Protein AF-V4ARK4-F1 (afdb_monomer)

pLDDT: mean 76.51, std 19.65, range [33.97, 95.62]

Sequence (151 aa):
MPAEDIKLPPEPSGKCSKALQDKISSLYEKMRREGLNLNRTIQNRKD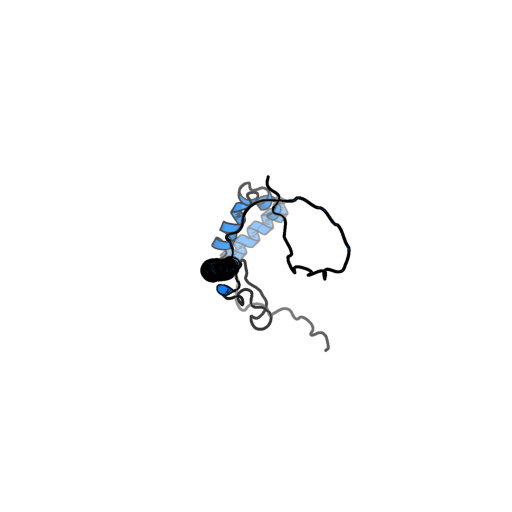FRNPSIYEKLIDFCSIDSHGSNFPTEIYNPYLWSKESYYDELDKVQKKEMEKREKDRKDKTKVNDKKRKSKWDSAPHASSLTTSITGTKSTVISAIGVISKKSK

InterPro domains:
  IPR012479 SAP30-binding protein [PF07818] (8-102)
  IPR012479 SAP30-binding protein [PTHR13464] (2-148)

Foldseek 3Di:
DPPDDDDDDDDDPDDDDPVVVVVVVVVVVCCVPVVDDPVVVLVPDPLSVDPVNVVVVCVVVVPDPQDDPDDVVVPDSPPDDPCNDPVNVVVVVVVVVVVVVVVVVVVVVVVVVVPPDPPPDDDDDDDDDDDDDDDDDPPPDPDPPPDDDDD

Solvent-accessible surface area (backbone atoms only — not comparable to full-atom values): 10185 Å² total; per-residue (Å²): 130,82,82,77,78,86,69,80,78,78,82,77,91,76,81,78,58,67,71,56,53,53,51,51,49,54,52,50,49,41,30,71,75,72,65,54,50,66,68,61,56,48,65,69,33,70,64,67,66,35,77,75,43,53,63,56,48,34,62,74,69,69,52,64,90,70,61,68,97,54,57,63,90,83,48,49,81,74,71,72,54,74,68,73,36,68,74,45,45,51,50,53,52,50,54,52,51,51,50,52,51,49,55,50,56,54,54,54,58,55,52,64,71,70,65,76,59,101,70,89,78,80,81,92,83,82,91,81,89,79,88,84,89,83,90,78,82,84,76,77,72,93,66,89,78,78,80,80,81,78,133

Mean predicted aligned error: 17.78 Å

Structure (mmCIF, N/CA/C/O backbone):
data_AF-V4ARK4-F1
#
_entry.id   AF-V4ARK4-F1
#
loop_
_atom_site.group_PDB
_atom_site.id
_atom_site.type_symbol
_atom_site.label_atom_id
_atom_site.label_alt_id
_atom_site.label_comp_id
_atom_site.label_asym_id
_atom_site.label_entity_id
_atom_site.label_seq_id
_atom_site.pdbx_PDB_ins_code
_atom_site.Cartn_x
_atom_site.Cartn_y
_atom_site.Cartn_z
_atom_site.occupancy
_atom_site.B_iso_or_equiv
_atom_site.auth_seq_id
_atom_site.auth_comp_id
_atom_site.auth_asym_id
_atom_site.auth_atom_id
_atom_site.pdbx_PDB_model_num
ATOM 1 N N . MET A 1 1 ? -24.333 -23.071 -18.839 1.00 45.94 1 MET A N 1
ATOM 2 C CA . MET A 1 1 ? -23.655 -23.392 -17.568 1.00 45.94 1 MET A CA 1
ATOM 3 C C . MET A 1 1 ? -24.565 -22.910 -16.452 1.00 45.94 1 MET A C 1
ATOM 5 O O . MET A 1 1 ? -24.907 -21.732 -16.490 1.00 45.94 1 MET A O 1
ATOM 9 N N . PRO A 1 2 ? -25.064 -23.785 -15.565 1.00 56.28 2 PRO A N 1
ATOM 10 C CA . PRO A 1 2 ? -25.861 -23.343 -14.426 1.00 56.28 2 PRO A CA 1
ATOM 11 C C . PRO A 1 2 ? -24.972 -22.487 -13.513 1.00 56.28 2 PRO A C 1
ATOM 13 O O . PRO A 1 2 ? -23.778 -22.754 -13.392 1.00 56.28 2 PRO A O 1
ATOM 16 N N . ALA A 1 3 ? -25.530 -21.415 -12.954 1.00 61.66 3 ALA A N 1
ATOM 17 C CA . ALA A 1 3 ? -24.822 -20.572 -12.004 1.00 61.66 3 ALA A CA 1
ATOM 18 C C . ALA A 1 3 ? -24.560 -21.400 -10.741 1.00 61.66 3 ALA A C 1
ATOM 20 O O . ALA A 1 3 ? -25.501 -21.783 -10.055 1.00 61.66 3 ALA A O 1
ATOM 21 N N . GLU A 1 4 ? -23.296 -21.731 -10.485 1.00 71.25 4 GLU A N 1
ATOM 22 C CA . GLU A 1 4 ? -22.867 -22.309 -9.214 1.00 71.25 4 GLU A CA 1
ATOM 23 C C . GLU A 1 4 ? -23.285 -21.359 -8.085 1.00 71.25 4 GLU A C 1
ATOM 25 O O . GLU A 1 4 ? -22.892 -20.188 -8.069 1.00 71.25 4 GLU A O 1
ATOM 30 N N . ASP A 1 5 ? -24.112 -21.852 -7.162 1.00 76.44 5 ASP A N 1
ATOM 31 C CA . ASP A 1 5 ? -24.516 -21.109 -5.974 1.00 76.44 5 ASP A CA 1
ATOM 32 C C . ASP A 1 5 ? -23.260 -20.758 -5.167 1.00 76.44 5 ASP A C 1
ATOM 34 O O . ASP A 1 5 ? -22.578 -21.636 -4.632 1.00 76.44 5 ASP A O 1
ATOM 38 N N . ILE A 1 6 ? -22.938 -19.465 -5.079 1.00 79.94 6 ILE A N 1
ATOM 39 C CA . ILE A 1 6 ? -21.785 -18.969 -4.321 1.00 79.94 6 ILE A CA 1
ATOM 40 C C . ILE A 1 6 ? -22.020 -19.281 -2.838 1.00 79.94 6 ILE A C 1
ATOM 42 O O . ILE A 1 6 ? -22.741 -18.569 -2.138 1.00 79.94 6 ILE A O 1
ATOM 46 N N . LYS A 1 7 ? -21.414 -20.366 -2.350 1.00 82.88 7 LYS A N 1
ATOM 47 C CA . LYS A 1 7 ? -21.443 -20.754 -0.936 1.00 82.88 7 LYS A CA 1
ATOM 48 C C . LYS A 1 7 ? -20.324 -20.043 -0.187 1.00 82.88 7 LYS A C 1
ATOM 50 O O . LYS A 1 7 ? -19.176 -20.034 -0.626 1.00 82.88 7 LYS A O 1
ATOM 55 N N . LEU A 1 8 ? -20.667 -19.460 0.960 1.00 84.00 8 LEU A N 1
ATOM 56 C CA . LEU A 1 8 ? -19.674 -18.902 1.872 1.00 84.00 8 LEU A CA 1
ATOM 57 C C . LEU A 1 8 ? -18.724 -20.014 2.347 1.00 84.00 8 LEU A C 1
ATOM 59 O O . LEU A 1 8 ? -19.169 -21.151 2.540 1.00 84.00 8 LEU A O 1
ATOM 63 N N . PRO A 1 9 ? -17.429 -19.709 2.542 1.00 83.75 9 PRO A N 1
ATOM 64 C CA . PRO A 1 9 ? -16.498 -20.671 3.109 1.00 83.75 9 PRO A CA 1
ATOM 65 C C . PRO A 1 9 ? -16.951 -21.087 4.521 1.00 83.75 9 PRO A C 1
ATOM 67 O O . PRO A 1 9 ? -17.575 -20.286 5.225 1.00 83.75 9 PRO A O 1
ATOM 70 N N . PRO A 1 10 ? -16.648 -22.329 4.944 1.00 85.25 10 PRO A N 1
ATOM 71 C CA . PRO A 1 10 ? -16.965 -22.795 6.288 1.00 85.25 10 PRO A CA 1
ATOM 72 C C . PRO A 1 10 ? -16.245 -21.946 7.338 1.00 85.25 10 PRO A C 1
ATOM 74 O O . PRO A 1 10 ? -15.196 -21.355 7.073 1.00 85.25 10 PRO A O 1
ATOM 77 N N . GLU A 1 11 ? -16.810 -21.902 8.543 1.00 83.94 11 GLU A N 1
ATOM 78 C CA . GLU A 1 11 ? -16.213 -21.151 9.641 1.00 83.94 11 GLU A CA 1
ATOM 79 C C . GLU A 1 11 ? -14.778 -21.630 9.923 1.00 83.94 11 GLU A C 1
ATOM 81 O O . GLU A 1 11 ? -14.504 -22.836 9.908 1.00 83.94 11 GLU A O 1
ATOM 86 N N . PRO A 1 12 ? -13.840 -20.702 10.175 1.00 84.31 12 PRO A N 1
ATOM 87 C CA . PRO A 1 12 ? -12.461 -21.060 10.462 1.00 84.31 12 PRO A CA 1
ATOM 88 C C . PRO A 1 12 ? -12.372 -21.894 11.746 1.00 84.31 12 PRO A C 1
ATOM 90 O O . PRO A 1 12 ? -12.995 -21.582 12.761 1.00 84.31 12 PRO A O 1
ATOM 93 N N . SER A 1 13 ? -11.548 -22.943 11.728 1.00 80.50 13 SER A N 1
ATOM 94 C CA . SER A 1 13 ? -11.330 -23.785 12.903 1.00 80.50 13 SER A CA 1
ATOM 95 C C . SER A 1 13 ? -10.489 -23.049 13.950 1.00 80.50 13 SER A C 1
ATOM 97 O O . SER A 1 13 ? -9.318 -22.751 13.710 1.00 80.50 13 SER A O 1
ATOM 99 N N . GLY A 1 14 ? -11.051 -22.799 15.131 1.00 83.25 14 GLY A N 1
ATOM 100 C CA . GLY A 1 14 ? -10.301 -22.296 16.284 1.00 83.25 14 GLY A CA 1
ATOM 101 C C . GLY A 1 14 ? -11.020 -21.194 17.055 1.00 83.25 14 GLY A C 1
ATOM 102 O O . GLY A 1 14 ? -11.975 -20.585 16.587 1.00 83.25 14 GLY A O 1
ATOM 103 N N . LYS A 1 15 ? -10.550 -20.929 18.277 1.00 82.69 15 LYS A N 1
ATOM 104 C CA . LYS A 1 15 ? -11.037 -19.803 19.083 1.00 82.69 15 LYS A CA 1
ATOM 105 C C . LYS A 1 15 ? -10.232 -18.553 18.729 1.00 82.69 15 LYS A C 1
ATOM 107 O O . LYS A 1 15 ? -9.004 -18.592 18.724 1.00 82.69 15 LYS A O 1
ATOM 112 N N . CYS A 1 16 ? -10.917 -17.441 18.468 1.00 84.25 16 CYS A N 1
ATOM 113 C CA . CYS A 1 16 ? -10.270 -16.146 18.255 1.00 84.25 16 CYS A CA 1
ATOM 114 C C . CYS A 1 16 ? -9.452 -15.738 19.498 1.00 84.25 16 CYS A C 1
ATOM 116 O O . CYS A 1 16 ? -9.843 -16.039 20.628 1.00 84.25 16 CYS A O 1
ATOM 118 N N . SER A 1 17 ? -8.333 -15.034 19.311 1.00 92.25 17 SER A N 1
ATOM 119 C CA . SER A 1 17 ? -7.519 -14.516 20.419 1.00 92.25 17 SER A CA 1
ATOM 120 C C . SER A 1 17 ? -8.359 -13.658 21.368 1.00 92.25 17 SER A C 1
ATOM 122 O O . SER A 1 17 ? -9.059 -12.746 20.928 1.00 92.25 17 SER A O 1
ATOM 124 N N . LYS A 1 18 ? -8.257 -13.906 22.680 1.00 93.00 18 LYS A N 1
ATOM 125 C CA . LYS A 1 18 ? -9.021 -13.154 23.686 1.00 93.00 18 LYS A CA 1
ATOM 126 C C . LYS A 1 18 ? -8.704 -11.654 23.646 1.00 93.00 18 LYS A C 1
ATOM 128 O O . LYS A 1 18 ? -9.615 -10.841 23.667 1.00 93.00 18 LYS A O 1
ATOM 133 N N . ALA A 1 19 ? -7.436 -11.293 23.438 1.00 94.69 19 ALA A N 1
ATOM 134 C CA . ALA A 1 19 ? -7.026 -9.897 23.290 1.00 94.69 19 ALA A CA 1
ATOM 135 C C . ALA A 1 19 ? -7.691 -9.205 22.084 1.00 94.69 19 ALA A C 1
ATOM 137 O O . ALA A 1 19 ? -8.042 -8.027 22.158 1.00 94.69 19 ALA A O 1
ATOM 138 N N . LEU A 1 20 ? -7.888 -9.930 20.976 1.00 92.94 20 LEU A N 1
ATOM 139 C CA . LEU A 1 20 ? -8.577 -9.400 19.799 1.00 92.94 20 LEU A CA 1
ATOM 140 C C . LEU A 1 20 ? -10.082 -9.243 20.063 1.00 92.94 20 LEU A C 1
ATOM 142 O O . LEU A 1 20 ? -10.652 -8.206 19.726 1.00 92.94 20 LEU A O 1
ATOM 146 N N . GLN A 1 21 ? -10.706 -10.229 20.711 1.00 94.12 21 GLN A N 1
ATOM 147 C CA . GLN A 1 21 ? -12.116 -10.165 21.107 1.00 94.12 21 GLN A CA 1
ATOM 148 C C . GLN A 1 21 ? -12.391 -8.991 22.057 1.00 94.12 21 GLN A C 1
ATOM 150 O O .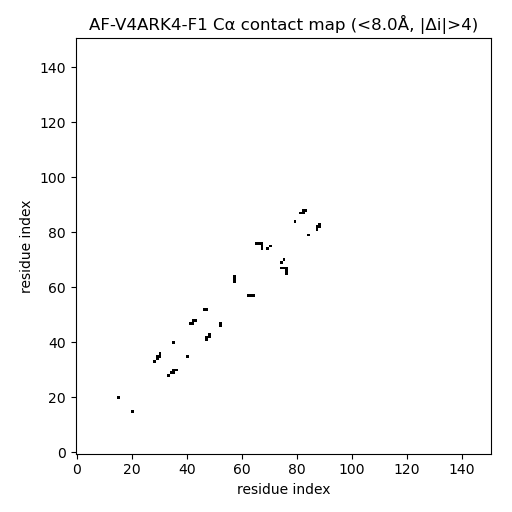 GLN A 1 21 ? -13.347 -8.245 21.842 1.00 94.12 21 GLN A O 1
ATOM 155 N N . ASP A 1 22 ? -11.523 -8.771 23.047 1.00 95.62 22 ASP A N 1
ATOM 156 C CA . ASP A 1 22 ? -11.637 -7.664 24.002 1.00 95.62 22 ASP A CA 1
ATOM 157 C C . ASP A 1 22 ? -11.464 -6.306 23.295 1.00 95.62 22 ASP A C 1
ATOM 159 O O . ASP A 1 22 ? -12.224 -5.362 23.534 1.00 95.62 22 ASP A O 1
ATOM 163 N N . LYS A 1 23 ? -10.510 -6.209 22.354 1.00 94.44 23 LYS A N 1
ATOM 164 C CA . LYS A 1 23 ? -10.297 -5.008 21.527 1.00 94.44 23 LYS A CA 1
ATOM 165 C C . LYS A 1 23 ? -11.539 -4.669 20.703 1.00 94.44 23 LYS A C 1
ATOM 167 O O . LYS A 1 23 ? -11.976 -3.517 20.709 1.00 94.44 23 LYS A O 1
ATOM 172 N N . ILE A 1 24 ? -12.087 -5.654 19.992 1.00 94.06 24 ILE A N 1
ATOM 173 C CA . ILE A 1 24 ? -13.273 -5.473 19.146 1.00 94.06 24 ILE A CA 1
ATOM 174 C C . ILE A 1 24 ? -14.477 -5.095 20.010 1.00 94.06 24 ILE A C 1
ATOM 176 O O . ILE A 1 24 ? -15.165 -4.127 19.690 1.00 94.06 24 ILE A O 1
ATOM 180 N N . SER A 1 25 ? -14.682 -5.787 21.132 1.00 94.00 25 SER A N 1
ATOM 181 C CA . SER A 1 25 ? -15.769 -5.500 22.077 1.00 94.00 25 SER A CA 1
ATOM 182 C C . SER A 1 25 ? -15.694 -4.063 22.599 1.00 94.00 25 SER A C 1
ATOM 184 O O . SER A 1 25 ? -16.676 -3.326 22.529 1.00 94.00 25 SER A O 1
ATOM 186 N N . SER A 1 26 ? -14.507 -3.608 23.018 1.00 93.12 26 SER A N 1
ATOM 187 C CA . SER A 1 26 ? -14.301 -2.234 23.494 1.00 93.12 26 SER A CA 1
ATOM 188 C C . SER A 1 26 ? -14.583 -1.181 22.415 1.00 93.12 26 SER A C 1
ATOM 190 O O . SER A 1 26 ? -15.225 -0.165 22.689 1.00 93.12 26 SER A O 1
ATOM 192 N N . LEU A 1 27 ? -14.133 -1.408 21.175 1.00 91.62 27 LEU A N 1
ATOM 193 C CA . LEU A 1 27 ? -14.416 -0.503 20.054 1.00 91.62 27 LEU A CA 1
ATOM 194 C C . LEU A 1 27 ? -15.912 -0.460 19.725 1.00 91.62 27 LEU A C 1
ATOM 196 O O . LEU A 1 27 ? -16.452 0.619 19.473 1.00 91.62 27 LEU A O 1
ATOM 200 N N . TYR A 1 28 ? -16.583 -1.610 19.766 1.00 92.81 28 TYR A N 1
ATOM 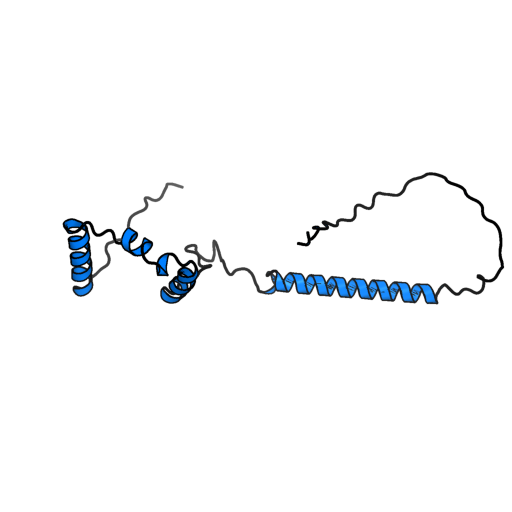201 C CA . TYR A 1 28 ? -18.015 -1.715 19.511 1.00 92.81 28 TYR A CA 1
ATOM 202 C C . TYR A 1 28 ? -18.847 -0.985 20.573 1.00 92.81 28 TYR A C 1
ATOM 204 O O . TYR A 1 28 ? -19.773 -0.244 20.237 1.00 92.81 28 TYR A O 1
ATOM 212 N N . GLU A 1 29 ? -18.490 -1.118 21.850 1.00 94.12 29 GLU A N 1
ATOM 213 C CA . GLU A 1 29 ? -19.144 -0.372 22.928 1.00 94.12 29 GLU A CA 1
ATOM 214 C C . GLU A 1 29 ? -18.988 1.141 22.768 1.00 94.12 29 GLU A C 1
ATOM 216 O O . GLU A 1 29 ? -19.970 1.872 22.904 1.00 94.12 29 GLU A O 1
ATOM 221 N N . LYS A 1 30 ? -17.783 1.620 22.436 1.00 91.12 30 LYS A N 1
ATOM 222 C CA . LYS A 1 30 ? -17.538 3.048 22.168 1.00 91.12 30 LYS A CA 1
ATOM 223 C C . LYS A 1 30 ? -18.346 3.543 20.974 1.00 91.12 30 LYS A C 1
ATOM 225 O O . LYS A 1 30 ? -18.950 4.610 21.042 1.00 91.12 30 LYS A O 1
ATOM 230 N N . MET A 1 31 ? -18.428 2.751 19.905 1.00 92.00 31 MET A N 1
ATOM 231 C CA . MET A 1 31 ? -19.278 3.070 18.755 1.00 92.00 31 MET A CA 1
ATOM 232 C C . MET A 1 31 ? -20.750 3.212 19.169 1.00 92.00 31 MET A C 1
ATOM 234 O O . MET A 1 31 ? -21.401 4.173 18.765 1.00 92.00 31 MET A O 1
ATOM 238 N N . ARG A 1 32 ? -21.269 2.299 20.002 1.00 91.62 32 ARG A N 1
ATOM 239 C CA . ARG A 1 32 ? -22.679 2.311 20.431 1.00 91.62 32 ARG A CA 1
ATOM 240 C C . ARG A 1 32 ? -23.022 3.394 21.451 1.00 91.62 32 ARG A C 1
ATOM 242 O O . ARG A 1 32 ? -24.102 3.966 21.350 1.00 91.62 32 ARG A O 1
ATOM 249 N N . ARG A 1 33 ? -22.165 3.635 22.448 1.00 92.12 33 ARG A N 1
ATOM 250 C CA . ARG A 1 33 ? -22.452 4.576 23.548 1.00 92.12 33 ARG A CA 1
ATOM 251 C C . ARG A 1 33 ? -22.053 6.012 23.227 1.00 92.12 33 ARG A C 1
ATOM 253 O O . ARG A 1 33 ? -22.779 6.932 23.573 1.00 92.12 33 ARG A O 1
ATOM 260 N N . GLU A 1 34 ? -20.895 6.197 22.599 1.00 87.31 34 GLU A N 1
ATOM 261 C CA . GLU A 1 34 ? -20.287 7.516 22.367 1.00 87.31 34 GLU A CA 1
ATOM 262 C C . GLU A 1 34 ? -20.524 8.013 20.931 1.00 87.31 34 GLU A C 1
ATOM 264 O O . GLU A 1 34 ? -20.137 9.127 20.587 1.00 87.31 34 GLU A O 1
ATOM 269 N N . GLY A 1 35 ? -21.139 7.190 20.070 1.00 87.31 35 GLY A N 1
ATOM 270 C CA . GLY A 1 35 ? -21.339 7.513 18.655 1.00 87.31 35 GLY A CA 1
ATOM 271 C C . GLY A 1 35 ? -20.033 7.551 17.853 1.00 87.31 35 GLY A C 1
ATOM 272 O O . GLY A 1 35 ? -19.956 8.222 16.821 1.00 87.31 35 GLY A O 1
ATOM 273 N N . LEU A 1 36 ? -18.985 6.862 18.326 1.00 86.12 36 LEU A N 1
ATOM 274 C CA . LEU A 1 36 ? -17.665 6.857 17.698 1.00 86.12 36 LEU A CA 1
ATOM 275 C C . LEU A 1 36 ? -17.730 6.236 16.293 1.00 86.12 36 LEU A C 1
ATOM 277 O O . LEU A 1 36 ? -17.887 5.027 16.142 1.00 86.12 36 LEU A O 1
ATOM 281 N N . ASN A 1 37 ? -17.531 7.049 15.255 1.00 90.25 37 ASN A N 1
ATOM 282 C CA . ASN A 1 37 ? -17.411 6.573 13.880 1.00 90.25 37 ASN A CA 1
ATOM 283 C C . ASN A 1 37 ? -15.934 6.515 13.465 1.00 90.25 37 ASN A C 1
ATOM 285 O O . ASN A 1 37 ? -15.337 7.540 13.134 1.00 90.25 37 ASN A O 1
ATOM 289 N N . LEU A 1 38 ? -15.362 5.307 13.452 1.00 88.25 38 LEU A N 1
ATOM 290 C CA . LEU A 1 38 ? -13.951 5.081 13.113 1.00 88.25 38 LEU A CA 1
ATOM 291 C C . LEU A 1 38 ? -13.580 5.625 11.730 1.00 88.25 38 LEU A C 1
ATOM 293 O O . LEU A 1 38 ? -12.527 6.240 11.581 1.00 88.25 38 LEU A O 1
ATOM 297 N N . ASN A 1 39 ? -14.453 5.451 10.734 1.00 90.69 39 ASN A N 1
ATOM 298 C CA . ASN A 1 39 ? -14.208 5.939 9.378 1.00 90.69 39 ASN A CA 1
ATOM 299 C C . ASN A 1 39 ? -14.101 7.471 9.372 1.00 90.69 39 ASN A C 1
ATOM 301 O O . ASN A 1 39 ? -13.131 8.034 8.868 1.00 90.69 39 ASN A O 1
ATOM 305 N N . ARG A 1 40 ? -15.024 8.156 10.055 1.00 91.75 40 ARG A N 1
ATOM 306 C CA . ARG A 1 40 ? -14.982 9.615 10.201 1.00 91.75 40 ARG A CA 1
ATOM 307 C C . ARG A 1 40 ? -13.743 10.083 10.959 1.00 91.75 40 ARG A C 1
ATOM 309 O O . ARG A 1 40 ? -13.138 11.083 10.577 1.00 91.75 40 ARG A O 1
ATOM 316 N N . THR A 1 41 ? -13.342 9.366 12.006 1.00 91.44 41 THR A N 1
ATOM 317 C CA . THR A 1 41 ? -12.106 9.654 12.743 1.00 91.44 41 THR A CA 1
ATOM 318 C C . THR A 1 41 ? -10.884 9.549 11.834 1.00 91.44 41 THR A C 1
ATOM 320 O O . THR A 1 41 ? -10.057 10.458 11.844 1.00 91.44 41 THR A O 1
ATOM 323 N N . ILE A 1 42 ? -10.787 8.496 11.017 1.00 90.75 42 ILE A N 1
ATOM 324 C CA . ILE A 1 42 ? -9.684 8.295 10.067 1.00 90.75 42 ILE A CA 1
ATOM 325 C C . ILE A 1 42 ? -9.684 9.394 8.998 1.00 90.75 42 ILE A C 1
ATOM 327 O O . ILE A 1 42 ? -8.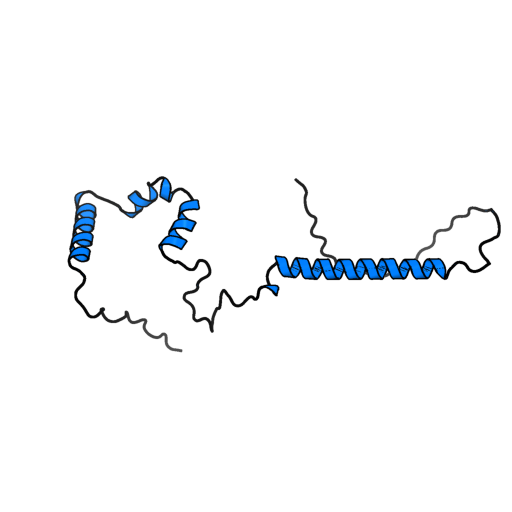668 10.053 8.815 1.00 90.75 42 ILE A O 1
ATOM 331 N N . GLN A 1 43 ? -10.823 9.683 8.367 1.00 91.06 43 GLN A N 1
ATOM 332 C CA . GLN A 1 43 ? -10.931 10.751 7.361 1.00 91.06 43 GLN A CA 1
ATOM 333 C C . GLN A 1 43 ? -10.588 12.143 7.919 1.00 91.06 43 GLN A C 1
ATOM 335 O O . GLN A 1 43 ? -10.112 13.014 7.190 1.00 91.06 43 GLN A O 1
ATOM 340 N N . ASN A 1 44 ? -10.820 12.370 9.216 1.00 92.69 44 ASN A N 1
ATOM 341 C CA . ASN A 1 44 ? -10.519 13.635 9.880 1.00 92.69 44 ASN A CA 1
ATOM 342 C C . ASN A 1 44 ? -9.044 13.836 10.236 1.00 92.69 44 ASN A C 1
ATOM 344 O O . ASN A 1 44 ? -8.654 14.953 10.596 1.00 92.69 44 ASN A O 1
ATOM 348 N N . ARG A 1 45 ? -8.219 12.801 10.112 1.00 93.69 45 ARG A N 1
ATOM 349 C CA . ARG A 1 45 ? -6.786 12.878 10.376 1.00 93.69 45 ARG A CA 1
ATOM 350 C C . ARG A 1 45 ? -6.057 13.604 9.246 1.00 93.69 45 ARG A C 1
ATOM 352 O O . ARG A 1 45 ? -6.324 13.389 8.067 1.00 93.69 45 ARG A O 1
ATOM 359 N N . LYS A 1 46 ? -5.136 14.501 9.606 1.00 93.19 46 LYS A N 1
ATOM 360 C CA . LYS A 1 46 ? -4.392 15.333 8.639 1.00 93.19 46 LYS A CA 1
ATOM 361 C C . LYS A 1 46 ? -3.458 14.488 7.772 1.00 93.19 46 LYS A C 1
ATOM 363 O O . LYS A 1 46 ? -3.361 14.703 6.573 1.00 93.19 46 LYS A O 1
ATOM 368 N N . ASP A 1 47 ? -2.826 13.507 8.395 1.00 90.31 47 ASP A N 1
ATOM 369 C CA . ASP A 1 47 ? -2.003 12.468 7.787 1.00 90.31 47 ASP A CA 1
ATOM 370 C C . ASP A 1 47 ? -2.788 11.623 6.781 1.00 90.31 47 ASP A C 1
ATOM 372 O O . ASP A 1 47 ? -2.270 11.358 5.707 1.00 90.31 47 ASP A O 1
ATOM 376 N N . PHE A 1 48 ? -4.048 11.277 7.065 1.00 91.81 48 PHE A N 1
ATOM 377 C CA . PHE A 1 48 ? -4.875 10.515 6.124 1.00 91.81 48 PHE A CA 1
ATOM 378 C C . PHE A 1 48 ? -5.332 11.348 4.915 1.00 91.81 48 PHE A C 1
ATOM 380 O O . PHE A 1 48 ? -5.520 10.822 3.824 1.00 91.81 48 PHE A O 1
ATOM 387 N N . ARG A 1 49 ? -5.480 12.669 5.085 1.00 91.75 49 ARG A N 1
ATOM 388 C CA . ARG A 1 49 ? -5.791 13.598 3.983 1.00 91.75 49 ARG A CA 1
ATOM 389 C C . ARG A 1 49 ? -4.599 13.892 3.073 1.00 91.75 49 ARG A C 1
ATOM 391 O O . ARG A 1 49 ? -4.794 14.482 2.016 1.00 91.75 49 ARG A O 1
ATOM 398 N N . ASN A 1 50 ? -3.384 13.542 3.485 1.00 92.75 50 ASN A N 1
ATOM 399 C CA . ASN A 1 50 ? -2.191 13.746 2.679 1.00 92.75 50 ASN A CA 1
ATOM 400 C C . ASN A 1 50 ? -2.078 12.618 1.640 1.00 92.75 50 ASN A C 1
ATOM 402 O O . ASN A 1 50 ? -1.857 11.481 2.047 1.00 92.75 50 ASN A O 1
ATOM 406 N N . PRO A 1 51 ? -2.146 12.892 0.325 1.00 90.19 51 PRO A N 1
ATOM 407 C CA . PRO A 1 51 ? -2.055 11.851 -0.699 1.00 90.19 51 PRO A CA 1
ATOM 408 C C . PRO A 1 51 ? -0.796 10.977 -0.593 1.00 90.19 51 PRO A C 1
ATOM 410 O O . PRO A 1 51 ? -0.854 9.796 -0.921 1.00 90.19 51 PRO A O 1
ATOM 413 N N . SER A 1 52 ? 0.321 11.504 -0.070 1.00 92.44 52 SER A N 1
ATOM 414 C CA . SER A 1 52 ? 1.553 10.717 0.099 1.00 92.44 52 SER A CA 1
ATOM 415 C C . SER A 1 52 ? 1.496 9.676 1.224 1.00 92.44 52 SER A C 1
ATOM 417 O O . SER A 1 52 ? 2.438 8.902 1.389 1.00 92.44 52 SER A O 1
ATOM 419 N N . ILE A 1 53 ? 0.405 9.615 1.998 1.00 92.88 53 ILE A N 1
ATOM 420 C CA . ILE A 1 53 ? 0.190 8.542 2.976 1.00 92.88 53 ILE A CA 1
ATOM 421 C C . ILE A 1 53 ? -0.061 7.193 2.303 1.00 92.88 53 ILE A C 1
ATOM 423 O O . ILE A 1 53 ? 0.285 6.172 2.888 1.00 92.88 53 ILE A O 1
ATOM 427 N N . TYR A 1 54 ? -0.631 7.177 1.091 1.00 89.50 54 TYR A N 1
ATOM 428 C CA . TYR A 1 54 ? -0.969 5.932 0.401 1.00 89.50 54 TYR A CA 1
ATOM 429 C C . TYR A 1 54 ? 0.270 5.106 0.072 1.00 89.50 54 TYR A C 1
ATOM 431 O O . TYR A 1 54 ? 0.259 3.916 0.353 1.00 89.50 54 TYR A O 1
ATOM 439 N N . GLU A 1 55 ? 1.354 5.736 -0.390 1.00 91.44 55 GLU A N 1
ATOM 440 C CA . GLU A 1 55 ? 2.646 5.063 -0.608 1.00 91.44 55 GLU A CA 1
ATOM 441 C C . GLU A 1 55 ? 3.107 4.328 0.658 1.00 91.44 55 GLU A C 1
ATOM 443 O O . GLU A 1 55 ? 3.395 3.136 0.643 1.00 91.44 55 GLU A O 1
ATOM 448 N N . LYS A 1 56 ? 3.035 5.003 1.813 1.00 92.56 56 LYS A N 1
ATOM 449 C CA . LYS A 1 56 ? 3.411 4.398 3.099 1.00 92.56 56 LYS A CA 1
ATOM 450 C C . LYS A 1 56 ? 2.482 3.262 3.516 1.00 92.56 56 LYS A C 1
ATOM 452 O O . LYS A 1 56 ? 2.924 2.341 4.194 1.00 92.56 56 LYS A O 1
ATOM 457 N N . LEU A 1 57 ? 1.192 3.352 3.193 1.00 91.19 57 LEU A N 1
ATOM 458 C CA . LEU A 1 57 ? 0.219 2.304 3.503 1.00 91.19 57 LEU A CA 1
ATOM 459 C C . LEU A 1 57 ? 0.417 1.077 2.615 1.00 91.19 57 LEU A C 1
ATOM 461 O O . LEU A 1 57 ? 0.284 -0.037 3.114 1.00 91.19 57 LEU A O 1
ATOM 465 N N . ILE A 1 58 ? 0.750 1.279 1.340 1.00 91.12 58 ILE A N 1
ATOM 466 C CA . ILE A 1 58 ? 1.107 0.206 0.408 1.00 91.12 58 ILE A CA 1
ATOM 467 C C . ILE A 1 58 ? 2.324 -0.544 0.959 1.00 91.12 58 ILE A C 1
ATOM 469 O O . ILE A 1 58 ? 2.241 -1.757 1.155 1.00 91.12 58 ILE A O 1
ATOM 473 N N . ASP A 1 59 ? 3.381 0.184 1.331 1.00 91.62 59 ASP A N 1
ATOM 474 C CA . ASP A 1 59 ? 4.591 -0.394 1.926 1.00 91.62 59 ASP A CA 1
ATOM 475 C C . ASP A 1 59 ? 4.295 -1.129 3.244 1.00 91.62 59 ASP A C 1
ATOM 477 O O . ASP A 1 59 ? 4.676 -2.286 3.432 1.00 91.62 59 ASP A O 1
ATOM 481 N N . PHE A 1 60 ? 3.577 -0.479 4.166 1.00 92.81 60 PHE A N 1
ATOM 482 C CA . PHE A 1 60 ? 3.277 -1.028 5.492 1.00 92.81 60 PHE A CA 1
ATOM 483 C C . PHE A 1 60 ? 2.416 -2.294 5.428 1.00 92.81 60 PHE A C 1
ATOM 485 O O . PHE A 1 60 ? 2.655 -3.243 6.174 1.00 92.81 60 PHE A O 1
ATOM 492 N N . CYS A 1 61 ? 1.420 -2.316 4.543 1.00 92.19 61 CYS A N 1
ATOM 493 C CA . CYS A 1 61 ? 0.542 -3.467 4.353 1.00 92.19 61 CYS A CA 1
ATOM 494 C C . CYS A 1 61 ? 1.123 -4.504 3.380 1.00 92.19 61 CYS A C 1
ATOM 496 O O . CYS A 1 61 ? 0.468 -5.518 3.143 1.00 92.19 61 CYS A O 1
ATOM 498 N N . SER A 1 62 ? 2.319 -4.263 2.821 1.00 91.06 62 SER A N 1
ATOM 499 C CA . SER A 1 62 ? 2.943 -5.115 1.798 1.00 91.06 62 SER A CA 1
ATOM 500 C C . SER A 1 62 ? 1.995 -5.398 0.627 1.00 91.06 62 SER A C 1
ATOM 502 O O . SER A 1 62 ? 1.873 -6.530 0.160 1.00 91.06 62 SER A O 1
ATOM 504 N N . ILE A 1 63 ? 1.271 -4.362 0.197 1.00 90.38 63 ILE A N 1
ATOM 505 C CA . ILE A 1 63 ? 0.312 -4.458 -0.901 1.00 90.38 63 ILE A CA 1
ATOM 506 C C . ILE A 1 63 ? 1.079 -4.366 -2.212 1.00 90.38 63 ILE A C 1
ATOM 508 O O . ILE A 1 63 ? 1.852 -3.439 -2.431 1.00 90.38 63 ILE A O 1
ATOM 512 N N . ASP A 1 64 ? 0.811 -5.305 -3.109 1.00 89.44 64 ASP A N 1
ATOM 513 C CA . ASP A 1 64 ? 1.247 -5.179 -4.487 1.00 89.44 64 ASP A CA 1
ATOM 514 C C . ASP A 1 64 ? 0.336 -4.186 -5.234 1.00 89.44 64 ASP A C 1
ATOM 516 O O . ASP A 1 64 ? -0.848 -4.456 -5.449 1.00 89.44 64 ASP A O 1
ATOM 520 N N . SER A 1 65 ? 0.887 -3.036 -5.634 1.00 85.00 65 SER A N 1
ATOM 521 C CA . SER A 1 65 ? 0.160 -1.969 -6.334 1.00 85.00 65 SER A CA 1
ATOM 522 C C . SER A 1 65 ? -0.297 -2.352 -7.742 1.00 85.00 65 SER A C 1
ATOM 524 O O . SER A 1 65 ? -1.298 -1.815 -8.221 1.00 85.00 65 SER A O 1
ATOM 526 N N . HIS A 1 66 ? 0.395 -3.288 -8.391 1.00 84.50 66 HIS A N 1
ATOM 527 C CA . HIS A 1 66 ? 0.005 -3.823 -9.697 1.00 84.50 66 HIS A CA 1
ATOM 528 C C . HIS A 1 66 ? -0.588 -5.229 -9.585 1.00 84.50 66 HIS A C 1
ATOM 530 O O . HIS A 1 66 ? -0.943 -5.826 -10.600 1.00 84.50 66 HIS A O 1
ATOM 536 N N . GLY A 1 67 ? -0.712 -5.752 -8.364 1.00 87.50 67 GLY A N 1
ATOM 537 C CA . GLY A 1 67 ? -1.204 -7.090 -8.094 1.00 87.50 67 GLY A CA 1
ATOM 538 C C . GLY A 1 67 ? -2.631 -7.304 -8.585 1.00 87.50 67 GLY A C 1
ATOM 539 O O . GLY A 1 67 ? -3.437 -6.380 -8.716 1.00 87.50 67 GLY A O 1
ATOM 540 N N . SER A 1 68 ? -2.961 -8.564 -8.846 1.00 88.81 68 SER A N 1
ATOM 5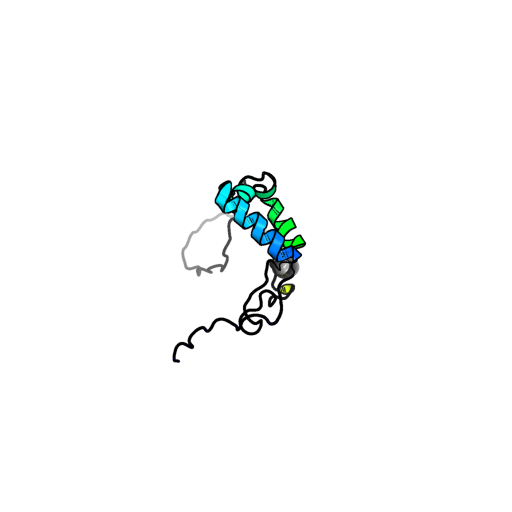41 C CA . SER A 1 68 ? -4.306 -8.966 -9.233 1.00 88.81 68 SER A CA 1
ATOM 542 C C . SER A 1 68 ? -4.794 -10.123 -8.379 1.00 88.81 68 SER A C 1
ATOM 544 O O . SER A 1 68 ? -4.018 -10.996 -8.005 1.00 88.81 68 SER A O 1
ATOM 546 N N . ASN A 1 69 ? -6.102 -10.146 -8.113 1.00 90.19 69 ASN A N 1
ATOM 547 C CA . ASN A 1 69 ? -6.766 -11.299 -7.501 1.00 90.19 69 ASN A CA 1
ATOM 548 C C . ASN A 1 69 ? -7.079 -12.403 -8.530 1.00 90.19 69 ASN A C 1
ATOM 550 O O . ASN A 1 69 ? -7.627 -13.441 -8.164 1.00 90.19 69 ASN A O 1
ATOM 554 N N . PHE A 1 70 ? -6.779 -12.181 -9.814 1.00 87.75 70 PHE A N 1
ATOM 555 C CA . PHE A 1 70 ? -6.944 -13.190 -10.854 1.00 87.75 70 PHE A CA 1
ATOM 556 C C . PHE A 1 70 ? -5.741 -14.144 -10.906 1.00 87.75 70 PHE A C 1
ATOM 558 O O . PHE A 1 70 ? -4.609 -13.716 -10.671 1.00 87.75 70 PHE A O 1
ATOM 565 N N . PRO A 1 71 ? -5.957 -15.425 -11.265 1.00 88.62 71 PRO A N 1
ATOM 566 C CA . PRO A 1 71 ? -4.871 -16.331 -11.613 1.00 88.62 71 PRO A CA 1
ATOM 567 C C . PRO A 1 71 ? -4.008 -15.741 -12.731 1.00 88.62 71 PRO A C 1
ATOM 569 O O . PRO A 1 71 ? -4.531 -15.163 -13.687 1.00 88.62 71 PRO A O 1
ATOM 572 N N . THR A 1 72 ? -2.696 -15.952 -12.652 1.00 86.50 72 THR A N 1
ATOM 573 C CA . THR A 1 72 ? -1.723 -15.463 -13.645 1.00 86.50 72 THR A CA 1
ATOM 574 C C . THR A 1 72 ? -1.961 -16.019 -15.049 1.00 86.50 72 THR A C 1
ATOM 576 O O . THR A 1 72 ? -1.578 -15.383 -16.026 1.00 86.50 72 THR A O 1
ATOM 579 N N . GLU A 1 73 ? -2.627 -17.171 -15.157 1.00 88.88 73 GLU A N 1
ATOM 580 C CA . GLU A 1 73 ? -3.080 -17.761 -16.422 1.00 88.88 73 GLU A CA 1
ATOM 581 C C . GLU A 1 73 ? -4.125 -16.891 -17.137 1.00 88.88 73 GLU A C 1
ATOM 583 O O . GLU A 1 73 ? -4.157 -16.846 -18.364 1.00 88.88 73 GLU A O 1
ATOM 588 N N . ILE A 1 74 ? -4.974 -16.192 -16.374 1.00 89.12 74 ILE A N 1
ATOM 589 C CA . ILE A 1 74 ? -6.046 -15.335 -16.901 1.00 89.12 74 ILE A CA 1
ATOM 590 C C . ILE A 1 74 ? -5.532 -13.910 -17.088 1.00 89.12 74 ILE A C 1
ATOM 592 O O . ILE A 1 74 ? -5.794 -13.274 -18.108 1.00 89.12 74 ILE A O 1
ATOM 596 N N . TYR A 1 75 ? -4.816 -13.395 -16.090 1.00 87.12 75 TYR A N 1
ATOM 597 C CA . TYR A 1 75 ? -4.275 -12.048 -16.127 1.00 87.12 75 TYR A CA 1
ATOM 598 C C . TYR A 1 75 ? -2.982 -11.974 -15.326 1.00 87.12 75 TYR A C 1
ATOM 600 O O . TYR A 1 75 ? -2.974 -12.143 -14.108 1.00 87.12 75 TYR A O 1
ATOM 608 N N . ASN A 1 76 ? -1.888 -11.678 -16.026 1.00 88.12 76 ASN A N 1
ATOM 609 C CA . ASN A 1 76 ? -0.597 -11.421 -15.413 1.00 88.12 76 ASN A CA 1
ATOM 610 C C . ASN A 1 76 ? -0.223 -9.938 -15.596 1.00 88.12 76 ASN A C 1
ATOM 612 O O . ASN A 1 76 ? 0.190 -9.550 -16.692 1.00 88.12 76 ASN A O 1
ATOM 616 N N . PRO A 1 77 ? -0.318 -9.114 -14.536 1.00 87.81 77 PRO A N 1
ATOM 617 C CA . PRO A 1 77 ? 0.113 -7.714 -14.566 1.00 87.81 77 PRO A CA 1
ATOM 618 C C . PRO A 1 77 ? 1.579 -7.532 -14.986 1.00 87.81 77 PRO A C 1
ATOM 620 O O . PRO A 1 77 ? 1.951 -6.500 -15.537 1.00 87.81 77 PRO A O 1
ATOM 623 N N . TYR A 1 78 ? 2.402 -8.557 -14.765 1.00 87.19 78 TYR A N 1
ATOM 624 C CA . TYR A 1 78 ? 3.847 -8.558 -14.983 1.00 87.19 78 TYR A CA 1
ATOM 625 C C . TYR A 1 78 ? 4.268 -9.253 -16.276 1.00 87.19 78 TYR A C 1
ATOM 627 O O . TYR A 1 78 ? 5.431 -9.618 -16.437 1.00 87.19 78 TYR A O 1
ATOM 635 N N . LEU A 1 79 ? 3.332 -9.467 -17.202 1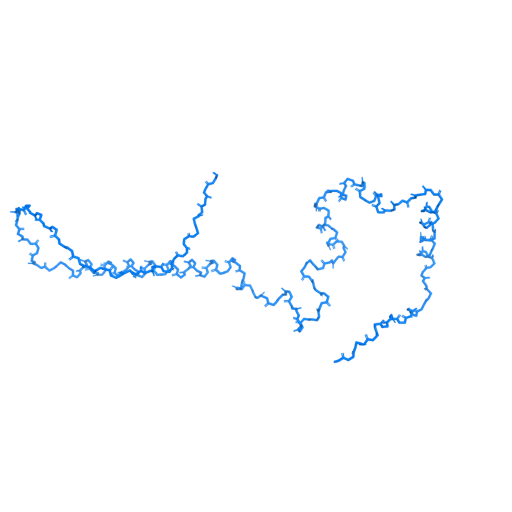.00 89.00 79 LEU A N 1
ATOM 636 C CA . LEU A 1 79 ? 3.615 -10.156 -18.460 1.00 89.00 79 LEU A CA 1
ATOM 637 C C . LEU A 1 79 ? 4.616 -9.393 -19.343 1.00 89.00 79 LEU A C 1
ATOM 639 O O . LEU A 1 79 ? 5.335 -9.998 -20.137 1.00 89.00 79 LEU A O 1
ATOM 643 N N . TRP A 1 80 ? 4.656 -8.066 -19.223 1.00 87.38 80 TRP A N 1
ATOM 644 C CA . TRP A 1 80 ? 5.486 -7.216 -20.066 1.00 87.38 80 TRP A CA 1
ATOM 645 C C . TRP A 1 80 ? 6.954 -7.252 -19.637 1.00 87.38 80 TRP A C 1
ATOM 647 O O . TRP A 1 80 ? 7.309 -6.863 -18.520 1.00 87.38 80 TRP A O 1
ATOM 657 N N . SER A 1 81 ? 7.820 -7.676 -20.563 1.00 86.75 81 SER A N 1
ATOM 658 C CA . SER A 1 81 ? 9.273 -7.622 -20.401 1.00 86.75 81 SER A CA 1
ATOM 659 C C . SER A 1 81 ? 9.783 -6.184 -20.467 1.00 86.75 81 SER A C 1
ATOM 661 O O . SER A 1 81 ? 9.115 -5.292 -20.995 1.00 86.75 81 SER A O 1
ATOM 663 N N . LYS A 1 82 ? 11.010 -5.956 -19.982 1.00 87.38 82 LYS A N 1
ATOM 664 C CA . LYS A 1 82 ? 11.638 -4.628 -19.974 1.00 87.38 82 LYS A CA 1
ATOM 665 C C . LYS A 1 82 ? 11.670 -3.972 -21.365 1.00 87.38 82 LYS A C 1
ATOM 667 O O . LYS A 1 82 ? 11.516 -2.758 -21.456 1.00 87.38 82 LYS A O 1
ATOM 672 N N . GLU A 1 83 ? 11.811 -4.753 -22.439 1.00 88.19 83 GLU A N 1
ATOM 673 C CA . GLU A 1 83 ? 11.829 -4.213 -23.807 1.00 88.19 83 GLU A CA 1
ATOM 674 C C . GLU A 1 83 ? 10.489 -3.614 -24.248 1.00 88.19 83 GLU A C 1
ATOM 676 O O . GLU A 1 83 ? 10.453 -2.799 -25.166 1.00 88.19 83 GLU A O 1
ATOM 681 N N . SER A 1 84 ? 9.392 -4.004 -23.599 1.00 90.00 84 SER A N 1
ATOM 682 C CA . SER A 1 84 ? 8.047 -3.534 -23.935 1.00 90.00 84 SER A CA 1
ATOM 683 C C . SER A 1 84 ? 7.712 -2.176 -23.312 1.00 90.00 84 SER A C 1
ATOM 685 O O . SER A 1 84 ? 6.706 -1.564 -23.668 1.00 90.00 84 SER A O 1
ATOM 687 N N . TYR A 1 85 ? 8.535 -1.692 -22.376 1.00 90.50 85 TYR A N 1
ATOM 688 C CA . TYR A 1 85 ? 8.313 -0.410 -21.717 1.00 90.50 85 TYR A CA 1
ATOM 689 C C . TYR A 1 85 ? 8.777 0.747 -22.599 1.00 90.50 85 TYR A C 1
ATOM 691 O O . TYR A 1 85 ? 9.732 0.639 -23.373 1.00 90.50 85 TYR A O 1
ATOM 699 N N . TYR A 1 86 ? 8.107 1.885 -22.427 1.00 93.81 86 TYR A N 1
ATOM 700 C CA . TYR A 1 86 ? 8.321 3.105 -23.203 1.00 93.81 86 TYR A CA 1
ATOM 701 C C . TYR A 1 86 ? 9.803 3.475 -23.365 1.00 93.81 86 TYR A C 1
ATOM 703 O O . TYR A 1 86 ? 10.245 3.749 -24.478 1.00 93.81 86 TYR A O 1
ATOM 711 N N . ASP A 1 87 ? 10.576 3.434 -22.278 1.00 93.31 87 ASP A N 1
ATOM 712 C CA . ASP A 1 87 ? 11.978 3.857 -22.290 1.00 93.31 87 ASP A CA 1
ATOM 713 C C . ASP A 1 87 ? 12.856 3.001 -23.212 1.00 93.31 87 ASP A C 1
ATOM 715 O O . ASP A 1 87 ? 13.774 3.522 -23.845 1.00 93.31 87 ASP A O 1
ATOM 719 N N . GLU A 1 88 ? 12.606 1.692 -23.298 1.00 93.50 88 GLU A N 1
ATOM 720 C CA . GLU A 1 88 ? 13.374 0.806 -24.180 1.00 93.50 88 GLU A CA 1
ATOM 721 C C . GLU A 1 88 ? 12.913 0.935 -25.636 1.00 93.50 88 GLU A C 1
ATOM 723 O O . GLU A 1 88 ? 13.750 1.003 -26.541 1.00 93.50 88 GLU A O 1
ATOM 728 N N . LEU A 1 89 ? 11.605 1.079 -25.871 1.00 93.81 89 LEU A N 1
ATOM 729 C CA . LEU A 1 89 ? 11.060 1.328 -27.209 1.00 93.81 89 LEU A CA 1
ATOM 730 C C . LEU A 1 89 ? 11.588 2.641 -27.810 1.00 93.81 89 LEU A C 1
ATOM 732 O O . LEU A 1 89 ? 12.029 2.660 -28.962 1.00 93.81 89 LEU A O 1
ATOM 736 N N . ASP A 1 90 ? 11.614 3.723 -27.027 1.00 94.94 90 ASP A N 1
ATOM 737 C CA . ASP A 1 90 ? 12.143 5.026 -27.452 1.00 94.94 90 ASP A CA 1
ATOM 738 C C . ASP A 1 90 ? 13.642 4.947 -27.789 1.00 94.94 90 ASP A C 1
ATOM 740 O O . ASP A 1 90 ? 14.088 5.494 -28.802 1.00 94.94 90 ASP A O 1
ATOM 744 N N . LYS A 1 91 ? 14.435 4.200 -27.005 1.00 94.38 91 LYS A N 1
ATOM 745 C CA . LYS A 1 91 ? 15.859 3.964 -27.310 1.00 94.38 91 LYS A CA 1
ATOM 746 C C . LYS A 1 91 ? 16.047 3.220 -28.628 1.00 94.38 91 LYS A C 1
ATOM 748 O O . LYS A 1 91 ? 16.889 3.625 -29.435 1.00 94.38 91 LYS A O 1
ATOM 753 N N . VAL A 1 92 ? 15.293 2.142 -28.849 1.00 93.31 92 VAL A N 1
ATOM 754 C CA . VAL A 1 92 ? 15.375 1.348 -30.085 1.00 93.31 92 VAL A CA 1
ATOM 755 C C . VAL A 1 92 ? 14.997 2.210 -31.289 1.00 93.31 92 VAL A C 1
ATOM 757 O O . VAL A 1 92 ? 15.756 2.264 -32.260 1.00 93.31 92 VAL A O 1
ATOM 760 N N . GLN A 1 93 ? 13.900 2.963 -31.190 1.00 93.19 93 GLN A N 1
ATOM 761 C CA . GLN A 1 93 ? 13.438 3.848 -32.257 1.00 93.19 93 GLN A CA 1
ATOM 762 C C . GLN A 1 93 ? 14.459 4.951 -32.571 1.00 93.19 93 GLN A C 1
ATOM 764 O O . GLN A 1 93 ? 14.794 5.171 -33.737 1.00 93.19 93 GLN A O 1
ATOM 769 N N . LYS A 1 94 ? 15.015 5.618 -31.551 1.00 93.75 94 LYS A N 1
ATOM 770 C CA . LYS A 1 94 ? 16.060 6.641 -31.736 1.00 93.75 94 LYS A CA 1
ATOM 771 C C . LYS A 1 94 ? 17.302 6.078 -32.417 1.00 93.75 94 LYS A C 1
ATOM 773 O O . LYS A 1 94 ? 17.814 6.691 -33.353 1.00 93.75 94 LYS A O 1
ATOM 778 N N . LYS A 1 95 ? 17.761 4.902 -31.986 1.00 94.12 95 LYS A N 1
ATOM 779 C CA . LYS A 1 95 ? 18.935 4.232 -32.559 1.00 94.12 95 LYS A CA 1
ATOM 780 C C . LYS A 1 95 ? 18.720 3.864 -34.028 1.00 94.12 95 LYS A C 1
ATOM 782 O O . LYS A 1 95 ? 19.627 4.027 -34.846 1.00 94.12 95 LYS A O 1
ATOM 787 N N . GLU A 1 96 ? 17.530 3.384 -34.379 1.00 92.31 96 GLU A N 1
ATOM 788 C CA . GLU A 1 96 ? 17.183 3.078 -35.767 1.00 92.31 96 GLU A CA 1
ATOM 789 C C . GLU A 1 96 ? 17.121 4.345 -36.634 1.00 92.31 96 GLU A C 1
ATOM 791 O O . GLU A 1 96 ? 17.678 4.373 -37.738 1.00 92.31 96 GLU A O 1
ATOM 796 N N . MET A 1 97 ? 16.521 5.418 -36.113 1.00 90.12 97 MET A N 1
ATOM 797 C CA . MET A 1 97 ? 16.454 6.714 -36.792 1.00 90.12 97 MET A CA 1
ATOM 798 C C . MET A 1 97 ? 17.845 7.299 -37.049 1.00 90.12 97 MET A C 1
ATOM 800 O O . MET A 1 97 ? 18.131 7.730 -38.167 1.00 90.12 97 MET A O 1
ATOM 804 N N . GLU A 1 98 ? 18.735 7.262 -36.056 1.00 91.88 98 GLU A N 1
ATOM 805 C CA . GLU A 1 98 ? 20.114 7.736 -36.192 1.00 91.88 98 GLU A CA 1
ATOM 806 C C . GLU A 1 98 ? 20.895 6.927 -37.238 1.00 91.88 98 GLU A C 1
ATOM 808 O O . GLU A 1 98 ? 21.583 7.499 -38.090 1.00 91.88 98 GLU A O 1
ATOM 813 N N . LYS A 1 99 ? 20.739 5.596 -37.236 1.00 91.75 99 LYS A N 1
ATOM 814 C CA . LYS A 1 99 ? 21.349 4.726 -38.250 1.00 91.75 99 LYS A CA 1
ATOM 815 C C . LYS A 1 99 ? 20.869 5.096 -39.658 1.00 91.75 99 LYS A C 1
ATOM 817 O O . LYS A 1 99 ? 21.686 5.249 -40.564 1.00 91.75 99 LYS A O 1
ATOM 822 N N . ARG A 1 100 ? 19.562 5.306 -39.841 1.00 89.25 100 ARG A N 1
ATOM 823 C CA . ARG A 1 100 ? 18.973 5.669 -41.141 1.00 89.25 100 ARG A CA 1
ATOM 824 C C . ARG A 1 100 ? 19.402 7.059 -41.619 1.00 89.25 100 ARG A C 1
ATOM 826 O O . ARG A 1 100 ? 19.660 7.245 -42.809 1.00 89.25 100 ARG A O 1
ATOM 833 N N . GLU A 1 101 ? 19.494 8.027 -40.711 1.00 87.56 101 GLU A N 1
ATOM 834 C CA . GLU A 1 101 ? 20.019 9.372 -40.981 1.00 87.56 101 GLU A CA 1
ATOM 835 C C . GLU A 1 101 ? 21.487 9.319 -41.433 1.00 87.56 101 GLU A C 1
ATOM 837 O O . GLU A 1 101 ? 21.849 9.950 -42.434 1.00 87.56 101 GLU A O 1
ATOM 842 N N . LYS A 1 102 ? 22.321 8.522 -40.750 1.00 86.88 102 LYS A N 1
ATOM 843 C CA . LYS A 1 102 ? 23.730 8.314 -41.112 1.00 86.88 102 LYS A CA 1
ATOM 844 C C . LYS A 1 102 ? 23.869 7.676 -42.494 1.00 86.88 102 LYS A C 1
ATOM 846 O O . LYS A 1 102 ? 24.570 8.226 -43.342 1.00 86.88 102 LYS A O 1
ATOM 851 N N . ASP A 1 103 ? 23.125 6.604 -42.759 1.00 85.19 103 ASP A N 1
ATOM 852 C CA . ASP A 1 103 ? 23.129 5.926 -44.060 1.00 85.19 103 ASP A CA 1
ATOM 853 C C . ASP A 1 103 ? 22.657 6.856 -45.191 1.00 85.19 103 ASP A C 1
ATOM 855 O O . ASP A 1 103 ? 23.195 6.822 -46.303 1.00 85.19 103 ASP A O 1
ATOM 859 N N . ARG A 1 104 ? 21.670 7.728 -44.925 1.00 82.56 104 ARG A N 1
ATOM 860 C CA . ARG A 1 104 ? 21.229 8.749 -45.886 1.00 82.56 104 ARG A CA 1
ATOM 861 C C . ARG A 1 104 ? 22.346 9.749 -46.165 1.00 82.56 104 ARG A C 1
ATOM 863 O O . ARG A 1 104 ? 22.629 10.000 -47.333 1.00 82.56 104 ARG A O 1
ATOM 870 N N . LYS A 1 105 ? 22.987 10.289 -45.123 1.00 79.00 105 LYS A N 1
ATOM 871 C CA . LYS A 1 105 ? 24.076 11.274 -45.240 1.00 79.00 105 LYS A CA 1
ATOM 872 C C . LYS A 1 105 ? 25.293 10.705 -45.972 1.00 79.00 105 LYS A C 1
ATOM 874 O O . LYS A 1 105 ? 25.919 11.415 -46.761 1.00 79.00 105 LYS A O 1
ATOM 879 N N . ASP A 1 106 ? 25.616 9.439 -45.742 1.00 74.00 106 ASP A N 1
ATOM 880 C CA . ASP A 1 106 ? 26.735 8.775 -46.407 1.00 74.00 106 ASP A CA 1
ATOM 881 C C . ASP A 1 106 ? 26.415 8.461 -47.881 1.00 74.00 106 ASP A C 1
ATOM 883 O O . ASP A 1 106 ? 27.273 8.662 -48.744 1.00 74.00 106 ASP A O 1
ATOM 887 N N . LYS A 1 107 ? 25.162 8.112 -48.220 1.00 69.88 107 LYS A N 1
ATOM 888 C CA . LYS A 1 107 ? 24.716 7.975 -49.622 1.00 69.88 107 LYS A CA 1
ATOM 889 C C . LYS A 1 107 ? 24.771 9.291 -50.406 1.00 69.88 107 LYS A C 1
ATOM 891 O O . LYS A 1 107 ? 25.197 9.276 -51.562 1.00 69.88 107 LYS A O 1
ATOM 896 N N . THR A 1 108 ? 24.394 10.429 -49.816 1.00 66.50 108 THR A N 1
ATOM 897 C CA . THR A 1 108 ? 24.479 11.729 -50.515 1.00 66.50 108 THR A CA 1
ATOM 898 C C . THR A 1 108 ? 25.927 12.130 -50.805 1.00 66.50 108 THR A C 1
ATOM 900 O O . THR A 1 108 ? 26.227 12.541 -51.923 1.00 66.50 108 THR A O 1
ATOM 903 N N . LYS A 1 109 ? 26.855 11.905 -49.862 1.00 60.78 109 LYS A N 1
ATOM 904 C CA . LYS A 1 109 ? 28.289 12.213 -50.047 1.00 60.78 109 LYS A CA 1
ATOM 905 C C . LYS A 1 109 ? 28.957 11.425 -51.181 1.00 60.78 109 LYS A C 1
ATOM 907 O O . LYS A 1 109 ? 29.901 11.921 -51.795 1.00 60.78 109 LYS A O 1
ATOM 912 N N . VAL A 1 110 ? 28.516 10.193 -51.448 1.00 57.72 110 VAL A N 1
ATOM 913 C CA . VAL A 1 110 ? 29.054 9.370 -52.549 1.00 57.72 110 VAL A CA 1
ATOM 914 C C . VAL A 1 110 ? 28.574 9.882 -53.914 1.00 57.72 110 VAL A C 1
ATOM 916 O O . VAL A 1 110 ? 29.332 9.837 -54.883 1.00 57.72 110 VAL A O 1
ATOM 919 N N . ASN A 1 111 ? 27.357 10.426 -53.994 1.00 55.12 111 ASN A N 1
ATOM 920 C CA . ASN A 1 111 ? 26.801 10.961 -55.238 1.00 55.12 111 ASN A CA 1
ATOM 921 C C . ASN A 1 111 ? 27.496 12.266 -55.680 1.00 55.12 111 ASN A C 1
ATOM 923 O O . ASN A 1 111 ? 27.803 12.423 -56.860 1.00 55.12 111 ASN A O 1
ATOM 927 N N . ASP A 1 112 ? 27.845 13.154 -54.742 1.00 55.16 112 ASP A N 1
ATOM 928 C CA . ASP A 1 112 ? 28.559 14.406 -55.055 1.00 55.16 112 ASP A CA 1
ATOM 929 C C . ASP A 1 112 ? 29.967 14.174 -55.629 1.00 55.16 112 ASP A C 1
ATOM 931 O O . ASP A 1 112 ? 30.431 14.923 -56.490 1.00 55.16 112 ASP A O 1
ATOM 935 N N . LYS A 1 113 ? 30.649 13.096 -55.219 1.00 55.41 113 LYS A N 1
ATOM 936 C CA . LYS A 1 113 ? 31.968 12.740 -55.772 1.00 55.41 113 LYS A CA 1
ATOM 937 C C . LYS A 1 113 ? 31.891 12.110 -57.164 1.00 55.41 113 LYS A C 1
ATOM 939 O O . LYS A 1 113 ? 32.870 12.176 -57.901 1.00 55.41 113 LYS A O 1
ATOM 944 N N . LYS A 1 114 ? 30.750 11.522 -57.544 1.00 52.62 114 LYS A N 1
ATOM 945 C CA . LYS A 1 114 ? 30.571 10.858 -58.848 1.00 52.62 114 LYS A CA 1
ATOM 946 C C . LYS A 1 114 ? 30.048 11.797 -59.946 1.00 52.62 114 LYS A C 1
ATOM 948 O O . LYS A 1 114 ? 30.073 11.420 -61.112 1.00 52.62 114 LYS A O 1
ATOM 953 N N . ARG A 1 115 ? 29.614 13.017 -59.597 1.00 54.53 115 ARG A N 1
ATOM 954 C CA . ARG A 1 115 ? 29.057 14.013 -60.535 1.00 54.53 115 ARG A CA 1
ATOM 955 C C . ARG A 1 115 ? 30.027 15.106 -60.989 1.00 54.53 115 ARG A C 1
ATOM 957 O O . ARG A 1 115 ? 29.603 16.008 -61.694 1.00 54.53 115 ARG A O 1
ATOM 964 N N . LYS A 1 116 ? 31.324 15.030 -60.674 1.00 52.50 116 LYS A N 1
ATOM 965 C CA . LYS A 1 116 ? 32.328 15.887 -61.334 1.00 52.50 116 LYS A CA 1
ATOM 966 C C . LYS A 1 116 ? 32.809 15.239 -62.633 1.00 52.50 116 LYS A C 1
ATOM 968 O O . LYS A 1 116 ? 33.963 14.836 -62.752 1.00 52.50 116 LYS A O 1
ATOM 973 N N . SER A 1 117 ? 31.903 15.100 -63.599 1.00 60.84 117 SER A N 1
ATOM 974 C CA . SER A 1 117 ? 32.277 14.848 -64.992 1.00 60.84 117 SER A CA 1
ATOM 975 C C . SER A 1 117 ? 32.672 16.165 -65.659 1.00 60.84 117 SER A C 1
ATOM 977 O O . SER A 1 117 ? 32.080 17.207 -65.407 1.00 60.84 117 SER A O 1
ATOM 979 N N . LYS A 1 118 ? 33.688 16.094 -66.516 1.00 50.91 118 LYS A N 1
ATOM 980 C CA . LYS A 1 118 ? 34.435 17.170 -67.192 1.00 50.91 118 LYS A CA 1
ATOM 981 C C . LYS A 1 118 ? 33.617 17.997 -68.219 1.00 50.91 118 LYS A C 1
ATOM 983 O O . LYS A 1 118 ? 34.157 18.346 -69.260 1.00 50.91 118 LYS A O 1
ATOM 988 N N . TRP A 1 119 ? 32.334 18.261 -67.969 1.00 50.25 119 TRP A N 1
ATOM 989 C CA . TRP A 1 119 ? 31.437 19.002 -68.875 1.00 50.25 119 TRP A CA 1
ATOM 990 C C . TRP A 1 119 ? 30.819 20.269 -68.260 1.00 50.25 119 TRP A C 1
ATOM 992 O O . TRP A 1 119 ? 30.298 21.095 -69.001 1.00 50.25 119 TRP A O 1
ATOM 1002 N N . ASP A 1 120 ? 30.950 20.497 -66.949 1.00 53.66 120 ASP A N 1
ATOM 1003 C CA . ASP A 1 120 ? 30.431 21.707 -66.287 1.00 53.66 120 ASP A CA 1
ATOM 1004 C C . ASP A 1 120 ? 31.405 22.897 -66.375 1.00 53.66 120 ASP A C 1
ATOM 1006 O O . ASP A 1 120 ? 31.806 23.497 -65.377 1.00 53.66 120 ASP A O 1
ATOM 1010 N N . SER A 1 121 ? 31.845 23.241 -67.583 1.00 51.94 121 SER A N 1
ATOM 1011 C CA . SER A 1 121 ? 32.534 24.511 -67.831 1.00 51.94 121 SER A CA 1
ATOM 1012 C C . SER A 1 121 ? 32.127 25.076 -69.183 1.00 51.94 121 SER A C 1
ATOM 1014 O O . SER A 1 121 ? 32.771 24.814 -70.193 1.00 51.94 121 SER A O 1
ATOM 1016 N N . ALA A 1 122 ? 31.063 25.879 -69.178 1.00 44.12 122 ALA A N 1
ATOM 1017 C CA . ALA A 1 122 ? 30.820 26.908 -70.183 1.00 44.12 122 ALA A CA 1
ATOM 1018 C C . ALA A 1 122 ? 29.979 28.057 -69.578 1.00 44.12 122 ALA A C 1
ATOM 1020 O O . ALA A 1 122 ? 29.227 27.820 -68.629 1.00 44.12 122 ALA A O 1
ATOM 1021 N N . PRO A 1 123 ? 30.160 29.302 -70.061 1.00 48.16 123 PRO A N 1
ATOM 1022 C CA . PRO A 1 123 ? 29.839 30.521 -69.324 1.00 48.16 123 PRO A CA 1
ATOM 1023 C C . PRO A 1 123 ? 28.405 31.029 -69.546 1.00 48.16 123 PRO A C 1
ATOM 1025 O O . PRO A 1 123 ? 27.676 30.551 -70.407 1.00 48.16 123 PRO A O 1
ATOM 1028 N N . HIS A 1 124 ? 28.042 32.024 -68.729 1.00 42.75 124 HIS A N 1
ATOM 1029 C CA . HIS A 1 124 ? 26.857 32.886 -68.779 1.00 42.75 124 HIS A CA 1
ATOM 1030 C C . HIS A 1 124 ? 26.078 32.933 -70.106 1.00 42.75 124 HIS A C 1
ATOM 1032 O O . HIS A 1 124 ? 26.620 33.345 -71.126 1.00 42.75 124 HIS A O 1
ATOM 1038 N N . ALA A 1 125 ? 24.760 32.718 -70.038 1.00 40.25 125 ALA A N 1
ATOM 1039 C CA . ALA A 1 125 ? 23.738 33.775 -70.119 1.00 40.25 125 ALA A CA 1
ATOM 1040 C C . ALA A 1 125 ? 22.345 33.182 -70.405 1.00 40.25 125 ALA A C 1
ATOM 1042 O O . ALA A 1 125 ? 22.221 32.121 -71.008 1.00 40.25 125 ALA A O 1
ATOM 1043 N N . SER A 1 126 ? 21.322 33.977 -70.077 1.00 35.78 126 SER A N 1
ATOM 1044 C CA . SER A 1 126 ? 19.926 33.912 -70.549 1.00 35.78 126 SER A CA 1
ATOM 1045 C C . SER A 1 126 ? 18.912 33.285 -69.588 1.00 35.78 126 SER A C 1
ATOM 1047 O O . SER A 1 126 ? 18.711 32.079 -69.504 1.00 35.78 126 SER A O 1
ATOM 1049 N N . SER A 1 127 ? 18.231 34.197 -68.896 1.00 45.31 127 SER A N 1
ATOM 1050 C CA . SER A 1 127 ? 16.895 34.040 -68.331 1.00 45.31 127 SER A CA 1
ATOM 1051 C C . SER A 1 127 ? 15.894 33.632 -69.418 1.00 45.31 127 SER A C 1
ATOM 1053 O O . SER A 1 127 ? 15.849 34.303 -70.447 1.00 45.31 127 SER A O 1
ATOM 1055 N N . LEU A 1 128 ? 15.063 32.610 -69.178 1.00 33.97 128 LEU A N 1
ATOM 1056 C CA . LEU A 1 128 ? 13.668 32.628 -69.627 1.00 33.97 128 LEU A CA 1
ATOM 1057 C C . LEU A 1 128 ? 12.796 31.601 -68.888 1.00 33.97 128 LEU A C 1
ATOM 1059 O O . LEU A 1 128 ? 13.142 30.437 -68.711 1.00 33.97 128 LEU A O 1
ATOM 1063 N N . THR A 1 129 ? 11.644 32.103 -68.465 1.00 47.81 129 THR A N 1
ATOM 1064 C CA . THR A 1 129 ? 10.479 31.437 -67.882 1.00 47.81 129 THR A CA 1
ATOM 1065 C C . THR A 1 129 ? 9.778 30.492 -68.854 1.00 47.81 129 THR A C 1
ATOM 1067 O O . THR A 1 129 ? 9.514 30.901 -69.981 1.00 47.81 129 THR A O 1
ATOM 1070 N N . THR A 1 130 ? 9.287 29.353 -68.357 1.00 38.41 130 THR A N 1
ATOM 1071 C CA . THR A 1 130 ? 7.971 28.824 -68.758 1.00 38.41 130 THR A CA 1
ATOM 1072 C C . THR A 1 130 ? 7.421 27.840 -67.728 1.00 38.41 130 THR A C 1
ATOM 1074 O O . THR A 1 130 ? 8.062 26.875 -67.318 1.00 38.41 130 THR A O 1
ATOM 1077 N N . SER A 1 131 ? 6.196 28.135 -67.306 1.00 44.66 131 SER A N 1
ATOM 1078 C CA . SER A 1 131 ? 5.208 27.209 -66.763 1.00 44.66 131 SER A CA 1
ATOM 1079 C C . SER A 1 131 ? 5.011 26.000 -67.686 1.00 44.66 131 SER A C 1
ATOM 1081 O O . SER A 1 131 ? 5.254 26.121 -68.878 1.00 44.66 131 SER A O 1
ATOM 1083 N N . ILE A 1 132 ? 4.547 24.866 -67.142 1.00 37.19 132 ILE A N 1
ATOM 1084 C CA . ILE A 1 132 ? 3.460 24.011 -67.667 1.00 37.19 132 ILE A CA 1
ATOM 1085 C C . ILE A 1 132 ? 3.276 22.792 -66.733 1.00 37.19 132 ILE A C 1
ATOM 1087 O O . ILE A 1 132 ? 4.210 22.173 -66.232 1.00 37.19 132 ILE A O 1
ATOM 1091 N N . THR A 1 133 ? 1.994 22.551 -66.491 1.00 39.66 133 THR A N 1
ATOM 1092 C CA . THR A 1 133 ? 1.235 21.465 -65.857 1.00 39.66 133 THR A CA 1
ATOM 1093 C C . THR A 1 133 ? 1.788 20.032 -65.855 1.00 39.66 133 THR A C 1
ATOM 1095 O O . THR A 1 133 ? 2.356 19.579 -66.842 1.00 39.66 133 THR A O 1
ATOM 1098 N N . GLY A 1 134 ? 1.388 19.260 -64.830 1.00 39.03 134 GLY A N 1
ATOM 1099 C CA . GLY A 1 134 ? 1.032 17.843 -65.010 1.00 39.03 134 GLY A CA 1
ATOM 1100 C C . GLY A 1 134 ? 1.587 16.859 -63.977 1.00 39.03 134 GLY A C 1
ATOM 1101 O O . GLY A 1 134 ? 2.757 16.508 -64.014 1.00 39.03 134 GLY A O 1
ATOM 1102 N N . THR A 1 135 ? 0.699 16.380 -63.099 1.00 47.97 135 THR A N 1
ATOM 1103 C CA . THR A 1 135 ? 0.754 15.106 -62.346 1.00 47.97 135 THR A CA 1
ATOM 1104 C C . THR A 1 135 ? 1.996 14.820 -61.492 1.00 47.97 135 THR A C 1
ATOM 1106 O O . THR A 1 135 ? 2.979 14.245 -61.956 1.00 47.97 135 THR A O 1
ATOM 1109 N N . LYS A 1 136 ? 1.901 15.082 -60.183 1.00 43.25 136 LYS A N 1
ATOM 1110 C CA . LYS A 1 136 ? 2.740 14.403 -59.187 1.00 43.25 136 LYS A CA 1
ATOM 1111 C C . LYS A 1 136 ? 1.846 13.703 -58.176 1.00 43.25 136 LYS A C 1
ATOM 1113 O O . LYS A 1 136 ? 1.116 14.339 -57.426 1.00 43.25 136 LYS A O 1
ATOM 1118 N N . SER A 1 137 ? 1.912 12.379 -58.238 1.00 43.22 137 SER A N 1
ATOM 1119 C CA . SER A 1 137 ? 1.479 11.408 -57.241 1.00 43.22 137 SER A CA 1
ATOM 1120 C C . SER A 1 137 ? 1.542 11.957 -55.816 1.00 43.22 137 SER A C 1
ATOM 1122 O O . SER A 1 137 ? 2.622 12.309 -55.333 1.00 43.22 137 SER A O 1
ATOM 1124 N N . THR A 1 138 ? 0.402 11.971 -55.132 1.00 41.75 138 THR A N 1
ATOM 1125 C CA . THR A 1 138 ? 0.343 12.160 -53.684 1.00 41.75 138 THR A CA 1
ATOM 1126 C C . THR A 1 138 ? 1.047 10.983 -53.018 1.00 41.75 138 THR A C 1
ATOM 1128 O O . THR A 1 138 ? 0.468 9.917 -52.824 1.00 41.75 138 THR A O 1
ATOM 1131 N N . VAL A 1 139 ? 2.319 11.164 -52.673 1.00 51.84 139 VAL A N 1
ATOM 1132 C CA . VAL A 1 139 ? 2.981 10.314 -51.687 1.00 51.84 139 VAL A CA 1
ATOM 1133 C C . VAL A 1 139 ? 2.412 10.739 -50.340 1.00 51.84 139 VAL A C 1
ATOM 1135 O O . VAL A 1 139 ? 2.824 11.752 -49.775 1.00 51.84 139 VAL A O 1
ATOM 1138 N N . ILE A 1 140 ? 1.412 10.006 -49.851 1.00 47.06 140 ILE A N 1
ATOM 1139 C CA . ILE A 1 140 ? 0.947 10.155 -48.474 1.00 47.06 140 ILE A CA 1
ATOM 1140 C C . ILE A 1 140 ? 2.098 9.667 -47.594 1.00 47.06 140 ILE A C 1
ATOM 1142 O O . ILE A 1 140 ? 2.350 8.470 -47.475 1.00 47.06 140 ILE A O 1
ATOM 1146 N N . SER A 1 141 ? 2.849 10.609 -47.031 1.00 56.66 141 SER A N 1
ATOM 1147 C CA . SER A 1 141 ? 3.812 10.316 -45.978 1.00 56.66 141 SER A CA 1
ATOM 1148 C C . SER A 1 141 ? 3.023 9.789 -44.781 1.00 56.66 141 SER A C 1
ATOM 1150 O O . SER A 1 141 ? 2.224 10.525 -44.202 1.00 56.66 141 SER A O 1
ATOM 1152 N N . ALA A 1 142 ? 3.199 8.512 -44.437 1.00 49.44 142 ALA A N 1
ATOM 1153 C CA . ALA A 1 142 ? 2.659 7.911 -43.221 1.00 49.44 142 ALA A CA 1
ATOM 1154 C C . ALA A 1 142 ? 3.399 8.498 -42.010 1.00 49.44 142 ALA A C 1
ATOM 1156 O O . ALA A 1 142 ? 4.305 7.892 -41.446 1.00 49.44 142 ALA A O 1
ATOM 1157 N N . ILE A 1 143 ? 3.070 9.740 -41.675 1.00 51.75 143 ILE A N 1
ATOM 1158 C CA . ILE A 1 143 ? 3.679 10.497 -40.594 1.00 51.75 143 ILE A CA 1
ATOM 1159 C C . ILE A 1 143 ? 2.548 11.132 -39.787 1.00 51.75 143 ILE A C 1
ATOM 1161 O O . ILE A 1 143 ? 1.962 12.150 -40.146 1.00 51.75 143 ILE A O 1
ATOM 1165 N N . GLY A 1 144 ? 2.231 10.490 -38.665 1.00 44.94 144 GLY A N 1
ATOM 1166 C CA . GLY A 1 144 ? 1.575 11.149 -37.547 1.00 44.94 144 GLY A CA 1
ATOM 1167 C C . GLY A 1 144 ? 2.610 12.017 -36.841 1.00 44.94 144 GLY A C 1
ATOM 1168 O O . GLY A 1 144 ? 3.289 11.565 -35.925 1.00 44.94 144 GLY A O 1
ATOM 1169 N N . VAL A 1 145 ? 2.770 13.261 -37.289 1.00 47.78 145 VAL A N 1
ATOM 1170 C CA . VAL A 1 145 ? 3.456 14.292 -36.504 1.00 47.78 145 VAL A C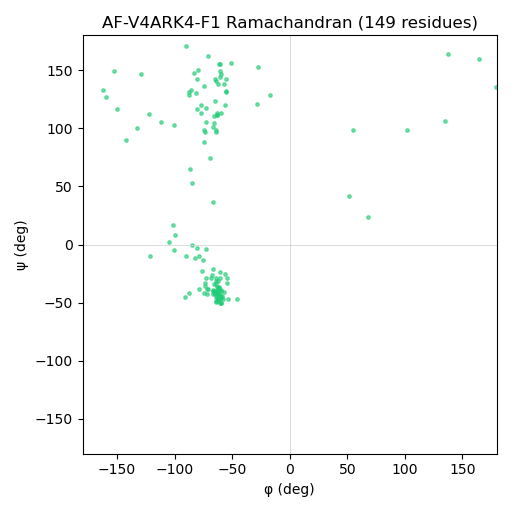A 1
ATOM 1171 C C . VAL A 1 145 ? 2.515 14.722 -35.385 1.00 47.78 145 VAL A C 1
ATOM 1173 O O . VAL A 1 145 ? 1.619 15.537 -35.588 1.00 47.78 145 VAL A O 1
ATOM 1176 N N . ILE A 1 146 ? 2.712 14.167 -34.190 1.00 52.72 146 ILE A N 1
ATOM 1177 C CA . ILE A 1 146 ? 2.119 14.722 -32.973 1.00 52.72 146 ILE A CA 1
ATOM 1178 C C . ILE A 1 146 ? 2.896 16.005 -32.674 1.00 52.72 146 ILE A C 1
ATOM 1180 O O . ILE A 1 146 ? 4.060 15.974 -32.266 1.00 52.72 146 ILE A O 1
ATOM 1184 N N . SER A 1 147 ? 2.275 17.148 -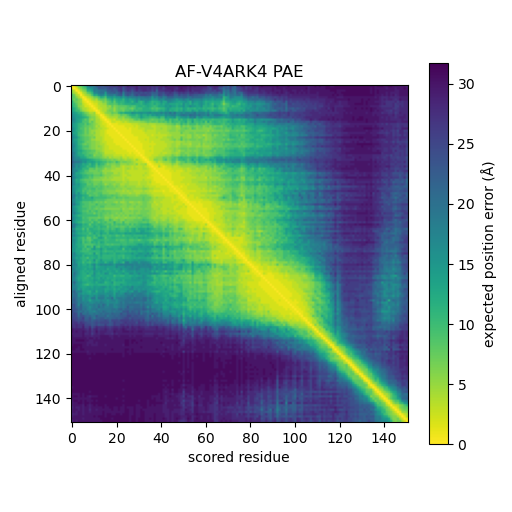32.942 1.00 48.88 147 SER A N 1
ATOM 1185 C CA . SER A 1 147 ? 2.823 18.459 -32.623 1.00 48.88 147 SER A CA 1
ATOM 1186 C C . SER A 1 147 ? 2.975 18.592 -31.106 1.00 48.88 147 SER A C 1
ATOM 1188 O O . SER A 1 147 ? 2.001 18.670 -30.358 1.00 48.88 147 SER A O 1
ATOM 1190 N N . LYS A 1 148 ? 4.226 18.633 -30.634 1.00 50.06 148 LYS A N 1
ATOM 1191 C CA . LYS A 1 148 ? 4.547 19.049 -29.266 1.00 50.06 148 LYS A CA 1
ATOM 1192 C C . LYS A 1 148 ? 4.184 20.528 -29.130 1.00 50.06 148 LYS A C 1
ATOM 1194 O O . LYS A 1 148 ? 4.902 21.383 -29.642 1.00 50.06 148 LYS A O 1
ATOM 1199 N N . LYS A 1 149 ? 3.074 20.835 -28.455 1.00 41.62 149 LY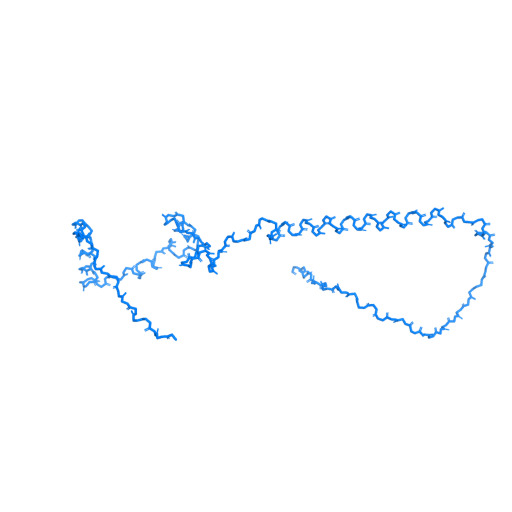S A N 1
ATOM 1200 C CA . LYS A 1 149 ? 2.811 22.200 -27.982 1.00 41.62 149 LYS A CA 1
ATOM 1201 C C . LYS A 1 149 ? 3.867 22.559 -26.937 1.00 41.62 149 LYS A C 1
ATOM 1203 O O . LYS A 1 149 ? 4.023 21.850 -25.945 1.00 41.62 149 LYS A O 1
ATOM 1208 N N . SER A 1 150 ? 4.594 23.646 -27.173 1.00 44.38 150 SER A N 1
ATOM 1209 C CA . SER A 1 150 ? 5.428 24.289 -26.165 1.00 44.38 150 SER A CA 1
ATOM 1210 C C . SER A 1 150 ? 4.602 25.299 -25.370 1.00 44.38 150 SER A C 1
ATOM 1212 O O . SER A 1 150 ? 4.001 26.172 -25.988 1.00 44.38 150 SER A O 1
ATOM 1214 N N . LYS A 1 151 ? 4.683 25.153 -24.043 1.00 40.19 151 LYS A N 1
ATOM 1215 C CA . LYS A 1 151 ? 4.451 26.106 -22.943 1.00 40.19 151 LYS A CA 1
ATOM 1216 C C . LYS A 1 151 ? 3.136 26.886 -22.905 1.00 40.19 151 LYS A C 1
ATOM 1218 O O . LYS A 1 151 ? 2.961 27.822 -23.708 1.00 40.19 151 LYS A O 1
#

Secondary structure (DSSP, 8-state):
------PPPPPPSSPPPHHHHHHHHHHHHHHHHH---HHHHHHT-TTTTSTTHHHHHHHHTT--TT--SS-TTT--TT---GGGSHHHHHHHHHHHHHHHHHHHHHHHHHHHHH---TT--------------------------------

Organism: Lottia gigantea (NCBI:txid225164)

Radius of gyration: 36.44 Å; Cα contacts (8 Å, |Δi|>4): 28; chains: 1; bounding box: 60×58×95 Å